Protein AF-A0A3M3ZFS6-F1 (afdb_monomer_lite)

Sequence (134 aa):
QLAAARGDNALAQQHLLRASKLQPTDEKIRNDLGVVYLNQLQLEQARFQFLTAMELKQSDSLAAMNLATLLIYQNKWTQAAELASRAGLTPEQITDARARAEQLRKNPATASPPASPVARLARQQNRPTPEVQP

pLDDT: mean 83.81, std 18.66, range [40.53, 98.56]

Organism: NCBI:txid251706

Structure (mmCIF, N/CA/C/O backbone):
data_AF-A0A3M3ZFS6-F1
#
_entry.id   AF-A0A3M3ZFS6-F1
#
loop_
_atom_site.group_PDB
_atom_site.id
_atom_site.type_symbol
_atom_site.label_atom_id
_atom_site.label_alt_id
_atom_site.label_comp_id
_atom_site.label_asym_id
_atom_site.label_entity_id
_atom_site.label_seq_id
_atom_site.pdbx_PDB_ins_code
_atom_site.Cartn_x
_atom_site.Cartn_y
_atom_site.Cartn_z
_atom_site.occupancy
_atom_site.B_iso_or_equiv
_atom_site.auth_seq_id
_atom_site.auth_comp_id
_atom_site.auth_asym_id
_atom_site.auth_atom_id
_atom_site.pdbx_PDB_model_num
ATOM 1 N N . GLN A 1 1 ? 17.918 15.748 -4.435 1.00 60.16 1 GLN A N 1
ATOM 2 C CA . GLN A 1 1 ? 17.498 14.391 -4.006 1.00 60.16 1 GLN A CA 1
ATOM 3 C C . GLN A 1 1 ? 16.145 13.950 -4.596 1.00 60.16 1 GLN A C 1
ATOM 5 O O . GLN A 1 1 ? 16.019 12.780 -4.920 1.00 60.16 1 GLN A O 1
ATOM 10 N N . LEU A 1 2 ? 15.172 14.846 -4.845 1.00 58.62 2 LEU A N 1
ATOM 11 C CA . LEU A 1 2 ? 13.862 14.493 -5.445 1.00 58.62 2 LEU A CA 1
ATOM 12 C C . LEU A 1 2 ? 13.945 13.865 -6.857 1.00 58.62 2 LEU A C 1
ATOM 14 O O . LEU A 1 2 ? 13.169 12.970 -7.178 1.00 58.62 2 LEU A O 1
ATOM 18 N N . ALA A 1 3 ? 14.879 14.320 -7.702 1.00 59.41 3 ALA A N 1
ATOM 19 C CA . ALA A 1 3 ? 15.059 13.785 -9.058 1.00 59.41 3 ALA A CA 1
ATOM 20 C C . ALA A 1 3 ? 15.555 12.328 -9.063 1.00 59.41 3 ALA A C 1
ATOM 22 O O . ALA A 1 3 ? 15.075 11.529 -9.862 1.00 59.41 3 ALA A O 1
ATOM 23 N N . ALA A 1 4 ? 16.447 11.972 -8.132 1.00 61.12 4 ALA A N 1
ATOM 24 C CA . ALA A 1 4 ? 16.943 10.605 -7.979 1.00 61.12 4 ALA A CA 1
ATOM 25 C C . ALA A 1 4 ? 15.803 9.649 -7.602 1.00 61.12 4 ALA A C 1
ATOM 27 O O . ALA A 1 4 ? 15.588 8.658 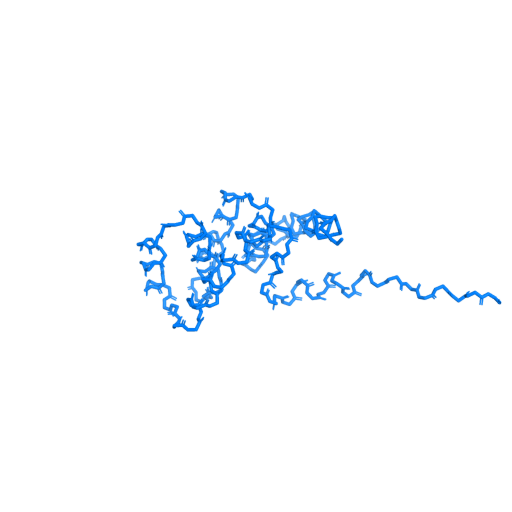-8.282 1.00 61.12 4 ALA A O 1
ATOM 28 N N . ALA A 1 5 ? 14.976 10.024 -6.621 1.00 64.31 5 ALA A N 1
ATOM 29 C CA . ALA A 1 5 ? 13.837 9.205 -6.211 1.00 64.31 5 ALA A CA 1
ATOM 30 C C . ALA A 1 5 ? 12.793 9.005 -7.331 1.00 64.31 5 ALA A C 1
ATOM 32 O O . ALA A 1 5 ? 12.196 7.935 -7.446 1.00 64.31 5 ALA A O 1
ATOM 33 N N . ARG A 1 6 ? 12.586 10.008 -8.198 1.00 68.31 6 ARG A N 1
ATOM 34 C CA . ARG A 1 6 ? 11.748 9.855 -9.403 1.00 68.31 6 ARG A CA 1
ATOM 35 C C . ARG A 1 6 ? 12.366 8.885 -10.415 1.00 68.31 6 ARG A C 1
ATOM 37 O O . ARG A 1 6 ? 11.641 8.055 -10.956 1.00 68.31 6 ARG A O 1
ATOM 44 N N . GLY A 1 7 ? 13.677 8.973 -10.646 1.00 71.56 7 GLY A N 1
ATOM 45 C CA . GLY A 1 7 ? 14.410 8.040 -11.508 1.00 71.56 7 GLY A CA 1
ATOM 46 C C . GLY A 1 7 ? 14.359 6.600 -10.989 1.00 71.56 7 GLY A C 1
ATOM 47 O O . GLY A 1 7 ? 14.078 5.679 -11.755 1.00 71.56 7 GLY A O 1
ATOM 48 N N . ASP A 1 8 ? 14.516 6.423 -9.677 1.00 81.44 8 ASP A N 1
ATOM 49 C CA . ASP A 1 8 ? 14.444 5.120 -9.013 1.00 81.44 8 ASP A CA 1
ATOM 50 C C . ASP A 1 8 ? 13.053 4.487 -9.159 1.00 81.44 8 ASP A C 1
ATOM 52 O O . ASP A 1 8 ? 12.939 3.296 -9.452 1.00 81.44 8 ASP A O 1
ATOM 56 N N . ASN A 1 9 ? 11.983 5.281 -9.025 1.00 81.44 9 ASN A N 1
ATOM 57 C CA . ASN A 1 9 ? 10.609 4.805 -9.209 1.00 81.44 9 ASN A CA 1
ATOM 58 C C . ASN A 1 9 ? 10.329 4.364 -10.657 1.00 81.44 9 ASN A C 1
ATOM 60 O O . ASN A 1 9 ? 9.666 3.346 -10.859 1.00 81.44 9 ASN A O 1
ATOM 64 N N . ALA A 1 10 ? 10.839 5.090 -11.657 1.00 85.06 10 ALA A N 1
ATOM 65 C CA . ALA A 1 10 ? 10.641 4.749 -13.067 1.00 85.06 10 ALA A CA 1
ATOM 66 C C . ALA A 1 10 ? 11.357 3.440 -13.449 1.00 85.06 10 ALA A C 1
ATOM 68 O O . ALA A 1 10 ? 10.759 2.561 -14.075 1.00 85.06 10 ALA A O 1
ATOM 69 N N . LEU A 1 11 ? 12.609 3.270 -13.011 1.00 88.62 11 LEU A N 1
ATOM 70 C CA . LEU A 1 11 ? 13.354 2.023 -13.207 1.00 88.62 11 LEU A CA 1
ATOM 71 C C . LEU A 1 11 ? 12.679 0.856 -12.478 1.00 88.62 11 LEU A C 1
ATOM 73 O O . LEU A 1 11 ? 12.457 -0.201 -13.073 1.00 88.62 11 LEU A O 1
ATOM 77 N N . ALA A 1 12 ? 12.281 1.053 -11.217 1.00 88.38 12 ALA A N 1
ATOM 78 C CA . ALA A 1 12 ? 11.562 0.038 -10.450 1.00 88.38 12 ALA A CA 1
ATOM 79 C C . ALA A 1 12 ? 10.268 -0.395 -11.153 1.00 88.38 12 ALA A C 1
ATOM 81 O O . ALA A 1 12 ? 10.002 -1.592 -11.268 1.00 88.38 12 ALA A O 1
ATOM 82 N N . GLN A 1 13 ? 9.496 0.557 -11.688 1.00 92.31 13 GLN A N 1
ATOM 83 C CA . GLN A 1 13 ? 8.290 0.260 -12.455 1.00 92.31 13 GLN A CA 1
ATOM 84 C C . GLN A 1 13 ? 8.600 -0.600 -13.682 1.00 92.31 13 GLN A C 1
ATOM 86 O O . GLN A 1 13 ? 7.909 -1.589 -13.916 1.00 92.31 13 GLN A O 1
ATOM 91 N N . GLN A 1 14 ? 9.634 -0.265 -14.459 1.00 93.44 14 GLN 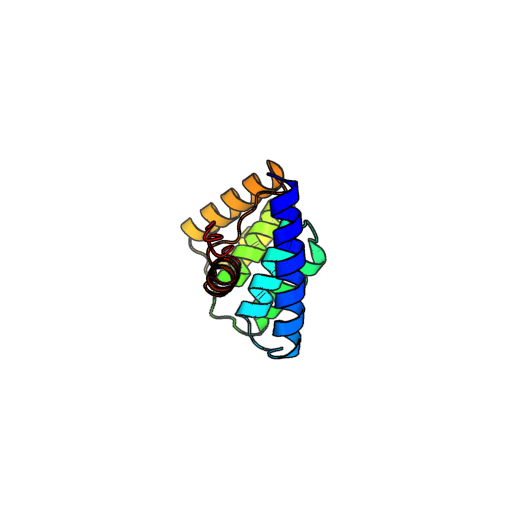A N 1
ATOM 92 C CA . GLN A 1 14 ? 10.010 -1.042 -15.641 1.00 93.44 14 GLN A CA 1
ATOM 93 C C . GLN A 1 14 ? 10.372 -2.491 -15.278 1.00 93.44 14 GLN A C 1
ATOM 95 O O . GLN A 1 14 ? 9.903 -3.429 -15.931 1.00 93.44 14 GLN A O 1
ATOM 100 N N . HIS A 1 15 ? 11.167 -2.685 -14.222 1.00 93.12 15 HIS A N 1
ATOM 101 C CA . HIS A 1 15 ? 11.536 -4.019 -13.746 1.00 93.12 15 HIS A CA 1
ATOM 102 C C . HIS A 1 15 ? 10.319 -4.813 -13.263 1.00 93.12 15 HIS A C 1
ATOM 104 O O . HIS A 1 15 ? 10.146 -5.967 -13.659 1.00 93.12 15 HIS A O 1
ATOM 110 N N . LEU A 1 16 ? 9.441 -4.192 -12.473 1.00 93.50 16 LEU A N 1
ATOM 111 C CA . LEU A 1 16 ? 8.234 -4.835 -11.951 1.00 93.50 16 LEU A CA 1
ATOM 112 C C . LEU A 1 16 ? 7.209 -5.143 -13.048 1.00 93.50 16 LEU A C 1
ATOM 114 O O . LEU A 1 16 ? 6.573 -6.189 -12.998 1.00 93.50 16 LEU A O 1
ATOM 118 N N . LEU A 1 17 ? 7.087 -4.303 -14.080 1.00 96.62 17 LEU A N 1
ATOM 119 C CA . LEU A 1 17 ? 6.250 -4.589 -15.250 1.00 96.62 17 LEU A CA 1
ATOM 120 C C . LEU A 1 17 ? 6.772 -5.775 -16.065 1.00 96.62 17 LEU A C 1
ATOM 122 O O . LEU A 1 17 ? 5.987 -6.525 -16.642 1.00 96.62 17 LEU A O 1
ATOM 126 N N . ARG A 1 18 ? 8.093 -5.965 -16.141 1.00 96.62 18 ARG A N 1
ATOM 127 C CA . ARG A 1 18 ? 8.661 -7.173 -16.755 1.00 96.62 18 ARG A CA 1
ATOM 128 C C . ARG A 1 18 ? 8.411 -8.394 -15.875 1.00 96.62 18 ARG A C 1
ATOM 130 O O . ARG A 1 18 ? 8.000 -9.429 -16.390 1.00 96.62 18 ARG A O 1
ATOM 137 N N . ALA A 1 19 ? 8.624 -8.266 -14.569 1.00 93.94 19 ALA A N 1
ATOM 138 C CA . ALA A 1 19 ? 8.395 -9.342 -13.614 1.00 93.94 19 ALA A CA 1
ATOM 139 C C . ALA A 1 19 ? 6.925 -9.791 -13.603 1.00 93.94 19 ALA A C 1
ATOM 141 O O . ALA A 1 19 ? 6.663 -10.988 -13.644 1.00 93.94 19 ALA A O 1
ATOM 142 N N . SER A 1 20 ? 5.969 -8.858 -13.663 1.00 94.12 20 SER A N 1
ATOM 143 C CA . SER A 1 20 ? 4.533 -9.167 -13.670 1.00 94.12 20 SER A CA 1
ATOM 144 C C . SER A 1 20 ? 4.070 -9.876 -14.943 1.00 94.12 20 SER A C 1
ATOM 146 O O . SER A 1 20 ? 3.095 -10.618 -14.906 1.00 94.12 20 SER A O 1
ATOM 148 N N . LYS A 1 21 ? 4.777 -9.702 -16.067 1.00 96.00 21 LYS A N 1
ATOM 149 C CA . LYS A 1 21 ? 4.545 -10.495 -17.286 1.00 96.00 21 LYS A CA 1
ATOM 150 C C . LYS A 1 21 ? 5.047 -11.931 -17.149 1.00 96.00 21 LYS A C 1
ATOM 152 O O . LYS A 1 21 ? 4.445 -12.832 -17.717 1.00 96.00 21 LYS A O 1
ATOM 157 N N . LEU A 1 22 ? 6.149 -12.135 -16.427 1.00 96.75 22 LEU A N 1
ATOM 158 C CA . LEU A 1 22 ? 6.735 -13.461 -16.203 1.00 96.75 22 LEU A CA 1
ATOM 159 C C . LEU A 1 22 ? 5.989 -14.242 -15.115 1.00 96.75 22 LEU A C 1
ATOM 161 O O . LEU A 1 22 ? 5.888 -15.460 -15.193 1.00 96.75 22 LEU A O 1
ATOM 165 N N . GLN A 1 23 ? 5.482 -13.538 -14.105 1.00 95.31 23 GLN A N 1
ATOM 166 C CA . GLN A 1 23 ? 4.827 -14.103 -12.927 1.00 95.31 23 GLN A CA 1
ATOM 167 C C . GLN A 1 23 ? 3.506 -13.355 -12.671 1.00 95.31 23 GLN A C 1
ATOM 169 O O . GLN A 1 23 ? 3.408 -12.540 -11.751 1.00 95.31 23 GLN A O 1
ATOM 174 N N . PRO A 1 24 ? 2.473 -13.579 -13.506 1.00 92.19 24 PRO A N 1
ATOM 175 C CA . PRO A 1 24 ? 1.234 -12.797 -13.467 1.00 92.19 24 PRO A CA 1
ATOM 176 C C . PRO A 1 24 ? 0.385 -13.026 -12.211 1.00 92.19 24 PRO A C 1
ATOM 178 O O . PRO A 1 24 ? -0.470 -12.192 -11.900 1.00 92.19 24 PRO A O 1
ATOM 181 N N . THR A 1 25 ? 0.611 -14.126 -11.496 1.00 94.81 25 THR A N 1
ATOM 182 C CA . THR A 1 25 ? -0.118 -14.515 -10.281 1.00 94.81 25 THR A CA 1
ATOM 183 C C . THR A 1 25 ? 0.703 -14.338 -9.004 1.00 94.81 25 THR A C 1
ATOM 185 O O . THR A 1 25 ? 0.249 -14.758 -7.946 1.00 94.81 25 THR A O 1
ATOM 188 N N . ASP A 1 26 ? 1.896 -13.739 -9.080 1.00 94.44 26 ASP A N 1
ATOM 189 C CA . ASP A 1 26 ? 2.689 -13.416 -7.891 1.00 94.44 26 ASP A CA 1
ATOM 190 C C . ASP A 1 26 ? 2.111 -12.165 -7.211 1.00 94.44 26 ASP A C 1
ATOM 192 O O . ASP A 1 26 ? 2.148 -11.051 -7.751 1.00 94.44 26 ASP A O 1
ATOM 196 N N . GLU A 1 27 ? 1.559 -12.348 -6.012 1.00 94.56 27 GLU A N 1
ATOM 197 C CA . GLU A 1 27 ? 0.918 -11.289 -5.240 1.00 94.56 27 GLU A CA 1
ATOM 198 C C . GLU A 1 27 ? 1.908 -10.205 -4.800 1.00 94.56 27 GLU A C 1
ATOM 200 O O . GLU A 1 27 ? 1.543 -9.033 -4.685 1.00 94.56 27 GLU A O 1
ATOM 205 N N . LYS A 1 28 ? 3.171 -10.575 -4.562 1.00 93.94 28 LYS A N 1
ATOM 206 C CA . LYS A 1 28 ? 4.210 -9.666 -4.073 1.00 93.94 28 LYS A CA 1
ATOM 207 C C . LYS A 1 28 ? 4.644 -8.729 -5.183 1.00 93.94 28 LYS A C 1
ATOM 209 O O . LYS A 1 28 ? 4.751 -7.529 -4.945 1.00 93.94 28 LYS A O 1
ATOM 214 N N . ILE A 1 29 ? 4.797 -9.243 -6.404 1.00 94.44 29 ILE A N 1
ATOM 215 C CA . ILE A 1 29 ? 5.084 -8.416 -7.582 1.00 94.44 29 ILE A CA 1
ATOM 216 C C . ILE A 1 29 ? 3.939 -7.429 -7.837 1.00 94.44 29 ILE A C 1
ATOM 218 O O . ILE A 1 29 ? 4.193 -6.249 -8.089 1.00 94.44 29 ILE A O 1
ATOM 222 N N . ARG A 1 30 ? 2.679 -7.878 -7.733 1.00 96.25 30 ARG A N 1
ATOM 223 C CA . ARG A 1 30 ? 1.500 -6.998 -7.833 1.00 96.25 30 ARG A CA 1
ATOM 224 C C . ARG A 1 30 ? 1.541 -5.913 -6.756 1.00 96.25 30 ARG A C 1
ATOM 226 O O . ARG A 1 30 ? 1.466 -4.730 -7.079 1.00 96.25 30 ARG A O 1
ATOM 233 N N . ASN A 1 31 ? 1.736 -6.289 -5.494 1.00 96.31 31 ASN A N 1
ATOM 234 C CA . ASN A 1 31 ? 1.817 -5.348 -4.380 1.00 96.31 31 ASN A CA 1
ATOM 235 C C . ASN A 1 31 ? 2.940 -4.312 -4.568 1.00 96.31 31 ASN A C 1
ATOM 237 O O . ASN A 1 31 ? 2.707 -3.113 -4.408 1.00 96.31 31 ASN A O 1
ATOM 241 N N . ASP A 1 32 ? 4.139 -4.749 -4.949 1.00 95.00 32 ASP A N 1
ATOM 242 C CA . ASP A 1 32 ? 5.287 -3.863 -5.143 1.00 95.00 32 ASP A CA 1
ATOM 243 C C . ASP A 1 32 ? 5.070 -2.908 -6.326 1.00 95.00 32 ASP A C 1
ATOM 245 O O . ASP A 1 32 ? 5.410 -1.725 -6.239 1.00 95.00 32 ASP A O 1
ATOM 249 N N . LEU A 1 33 ? 4.419 -3.370 -7.401 1.00 95.75 33 LEU A N 1
ATOM 250 C CA . LEU A 1 33 ? 4.015 -2.506 -8.511 1.00 95.75 33 LEU A CA 1
ATOM 251 C C . LEU A 1 33 ? 2.987 -1.457 -8.054 1.00 95.75 33 LEU A C 1
ATOM 253 O O . LEU A 1 33 ? 3.096 -0.287 -8.422 1.00 95.75 33 LEU A O 1
ATOM 257 N N . GLY A 1 34 ? 2.040 -1.840 -7.193 1.00 96.56 34 GLY A N 1
ATOM 258 C CA . GLY A 1 34 ? 1.101 -0.908 -6.567 1.00 96.56 34 GLY A CA 1
ATOM 259 C C . GLY A 1 34 ? 1.793 0.151 -5.705 1.00 96.56 34 GLY A C 1
ATOM 260 O O . GLY A 1 34 ? 1.452 1.332 -5.774 1.00 96.56 34 GLY A O 1
ATOM 261 N N . VAL A 1 35 ? 2.815 -0.240 -4.939 1.00 94.81 35 VAL A N 1
ATOM 262 C CA . VAL A 1 35 ? 3.629 0.689 -4.142 1.00 94.81 35 VAL A CA 1
ATOM 263 C C . VAL A 1 35 ? 4.353 1.695 -5.032 1.00 94.81 35 VAL A C 1
ATOM 265 O O . VAL A 1 35 ? 4.311 2.891 -4.741 1.00 94.81 35 VAL A O 1
ATOM 268 N N . VAL A 1 36 ? 4.979 1.239 -6.117 1.00 94.06 36 VAL A N 1
ATOM 269 C CA . VAL A 1 36 ? 5.664 2.130 -7.061 1.00 94.06 36 VAL A CA 1
ATOM 270 C C . VAL A 1 36 ? 4.681 3.112 -7.698 1.00 94.06 36 VAL A C 1
ATOM 272 O O . VAL A 1 36 ? 4.971 4.306 -7.741 1.00 94.06 36 VAL A O 1
ATOM 275 N N . TYR A 1 37 ? 3.494 2.655 -8.105 1.00 95.81 37 TYR A N 1
ATOM 276 C CA . TYR A 1 37 ? 2.446 3.543 -8.611 1.00 95.81 37 TYR A CA 1
ATOM 277 C C . TYR A 1 37 ? 1.985 4.572 -7.572 1.00 95.81 37 TYR A C 1
ATOM 279 O O . TYR A 1 37 ? 1.847 5.751 -7.896 1.00 95.81 37 TYR A O 1
ATOM 287 N N . LEU A 1 38 ? 1.806 4.167 -6.311 1.00 94.50 38 LEU A N 1
ATOM 288 C CA . LEU A 1 38 ? 1.403 5.078 -5.237 1.00 94.50 38 LEU A CA 1
ATOM 289 C C . LEU A 1 38 ? 2.462 6.158 -4.984 1.00 94.50 38 LEU A C 1
ATOM 291 O O . LEU A 1 38 ? 2.120 7.327 -4.829 1.00 94.50 38 LEU A O 1
ATOM 295 N N . ASN A 1 39 ? 3.744 5.787 -5.000 1.00 90.75 39 ASN A N 1
ATOM 296 C CA . ASN A 1 39 ? 4.857 6.724 -4.836 1.00 90.75 39 ASN A CA 1
ATOM 297 C C . ASN A 1 39 ? 4.970 7.719 -6.006 1.00 90.75 39 ASN A C 1
ATOM 299 O O . ASN A 1 39 ? 5.530 8.798 -5.850 1.00 90.75 39 ASN A O 1
ATOM 303 N N . GLN A 1 40 ? 4.432 7.369 -7.175 1.00 91.00 40 GLN A N 1
ATOM 304 C CA . GLN A 1 40 ? 4.313 8.260 -8.332 1.00 91.00 40 GLN A CA 1
ATOM 305 C C . GLN A 1 40 ? 2.977 9.024 -8.367 1.00 91.00 40 GLN A C 1
ATOM 307 O O . GLN A 1 40 ? 2.700 9.727 -9.335 1.00 91.00 40 GLN A O 1
ATOM 312 N N . LEU A 1 41 ? 2.140 8.884 -7.331 1.00 92.88 41 LEU A N 1
ATOM 313 C CA . LEU A 1 41 ? 0.772 9.411 -7.254 1.00 92.88 41 LEU A CA 1
ATOM 314 C C . LEU A 1 41 ? -0.162 8.922 -8.378 1.00 92.88 41 LEU A C 1
ATOM 316 O O . LEU A 1 41 ? -1.197 9.528 -8.650 1.00 92.88 41 LEU A O 1
ATOM 320 N N . GLN A 1 42 ? 0.154 7.786 -8.997 1.00 95.31 42 GLN A N 1
ATOM 321 C CA . GLN A 1 42 ? -0.696 7.101 -9.971 1.00 95.31 42 GLN A CA 1
ATOM 322 C C . GLN A 1 42 ? -1.737 6.251 -9.225 1.00 95.31 42 GLN A C 1
ATOM 324 O O . GLN A 1 42 ? -1.635 5.027 -9.131 1.00 95.31 42 GLN A O 1
ATOM 329 N N . LEU A 1 43 ? -2.704 6.934 -8.602 1.00 96.12 43 LEU A N 1
ATOM 330 C CA . LEU A 1 43 ? -3.571 6.353 -7.569 1.00 96.12 43 LEU A CA 1
ATOM 331 C C . LEU A 1 43 ? -4.453 5.207 -8.084 1.00 96.12 43 LEU A C 1
ATOM 333 O O . LEU A 1 43 ? -4.587 4.194 -7.404 1.00 96.12 43 LEU A O 1
ATOM 337 N N . GLU A 1 44 ? -5.032 5.325 -9.279 1.00 97.62 44 GLU A N 1
ATOM 338 C CA . GLU A 1 44 ? -5.908 4.273 -9.814 1.00 97.62 44 GLU A CA 1
ATOM 339 C C . GLU A 1 44 ? -5.122 3.007 -10.177 1.00 97.62 44 GLU A C 1
ATOM 341 O O . GLU A 1 44 ? -5.546 1.896 -9.857 1.00 97.62 44 GLU A O 1
ATOM 346 N N . GLN A 1 45 ? -3.928 3.161 -10.756 1.00 98.12 45 GLN A N 1
ATOM 347 C CA . GLN A 1 45 ? -3.034 2.040 -11.039 1.00 98.12 45 GLN A CA 1
ATOM 348 C C . GLN A 1 45 ? -2.584 1.363 -9.743 1.00 98.12 45 GLN A C 1
ATOM 350 O O . GLN A 1 45 ? -2.614 0.137 -9.651 1.00 98.12 45 GLN A O 1
ATOM 355 N N . ALA A 1 46 ? -2.222 2.146 -8.723 1.00 98.12 46 ALA A N 1
ATOM 356 C CA . ALA A 1 46 ? -1.861 1.618 -7.412 1.00 98.12 46 ALA A CA 1
ATOM 357 C C . ALA A 1 46 ? -3.003 0.797 -6.802 1.00 98.12 46 ALA A C 1
ATOM 359 O O . ALA A 1 46 ? -2.805 -0.351 -6.405 1.00 98.12 46 ALA A O 1
ATOM 360 N N . ARG A 1 47 ? -4.216 1.361 -6.801 1.00 98.31 47 ARG A N 1
ATOM 361 C CA . ARG A 1 47 ? -5.424 0.701 -6.302 1.00 98.31 47 ARG A CA 1
ATOM 362 C C . ARG A 1 47 ? -5.679 -0.625 -7.013 1.00 98.31 47 ARG A C 1
ATOM 364 O O . ARG A 1 47 ? -5.897 -1.626 -6.335 1.00 98.31 47 ARG A O 1
ATOM 371 N N . PHE A 1 48 ? -5.625 -0.644 -8.344 1.00 98.06 48 PHE A N 1
ATOM 372 C CA . PHE A 1 48 ? -5.824 -1.861 -9.133 1.00 98.06 48 PHE A CA 1
ATOM 373 C C . PHE A 1 48 ? -4.835 -2.966 -8.738 1.00 98.06 48 PHE A C 1
ATOM 375 O O . PHE A 1 48 ? -5.234 -4.109 -8.509 1.00 98.06 48 PHE A O 1
ATOM 382 N N . GLN A 1 49 ? -3.550 -2.625 -8.603 1.00 97.62 49 GLN A N 1
ATOM 383 C CA . GLN A 1 49 ? -2.530 -3.605 -8.235 1.00 97.62 49 GLN A CA 1
ATOM 384 C C . GLN A 1 49 ? -2.709 -4.137 -6.807 1.00 97.62 49 GLN A C 1
ATOM 386 O O . GLN A 1 49 ? -2.557 -5.338 -6.594 1.00 97.62 49 GLN A O 1
ATOM 391 N N . PHE A 1 50 ? -3.069 -3.285 -5.840 1.00 97.88 50 PHE A N 1
ATOM 392 C CA . PHE A 1 50 ? -3.333 -3.739 -4.471 1.00 97.88 50 PHE A CA 1
ATOM 393 C C . PHE A 1 50 ? -4.547 -4.664 -4.389 1.00 97.88 50 PHE A C 1
ATOM 395 O O . PHE A 1 50 ? -4.467 -5.697 -3.731 1.00 97.88 50 PHE A O 1
ATOM 402 N N . LEU A 1 51 ? -5.638 -4.337 -5.090 1.00 97.12 51 LEU A N 1
ATOM 403 C CA . LEU A 1 51 ? -6.816 -5.207 -5.156 1.00 97.12 51 LEU A CA 1
ATOM 404 C C . LEU A 1 51 ? -6.467 -6.563 -5.780 1.00 97.12 51 LEU A C 1
ATOM 406 O O . LEU A 1 51 ? -6.772 -7.595 -5.194 1.00 97.12 51 LEU A O 1
ATOM 410 N N . THR A 1 52 ? -5.725 -6.564 -6.890 1.00 96.56 52 THR A N 1
ATOM 411 C CA . THR A 1 52 ? -5.271 -7.809 -7.530 1.00 96.56 52 THR A CA 1
ATOM 412 C C . THR A 1 52 ? -4.389 -8.640 -6.588 1.00 96.56 52 THR A C 1
ATOM 414 O O . THR A 1 52 ? -4.531 -9.856 -6.514 1.00 96.56 52 THR A O 1
ATOM 417 N N . ALA A 1 53 ? -3.478 -8.007 -5.840 1.00 96.38 53 ALA A N 1
ATOM 418 C CA . ALA A 1 53 ? -2.640 -8.708 -4.867 1.00 96.38 53 ALA A CA 1
ATOM 419 C C . ALA A 1 53 ? -3.472 -9.351 -3.740 1.00 96.38 53 ALA A C 1
ATOM 421 O O . ALA A 1 53 ? -3.221 -10.497 -3.374 1.00 96.38 53 ALA A O 1
ATOM 422 N N . MET A 1 54 ? -4.491 -8.646 -3.232 1.00 95.25 54 MET A N 1
ATOM 423 C CA . MET A 1 54 ? -5.418 -9.178 -2.225 1.00 95.25 54 MET A CA 1
ATOM 424 C C . MET A 1 54 ? -6.286 -10.329 -2.754 1.00 95.25 54 MET A C 1
ATOM 426 O O . MET A 1 54 ? -6.618 -11.243 -1.999 1.00 95.25 54 MET A O 1
ATOM 430 N N . GLU A 1 55 ? -6.673 -10.288 -4.031 1.00 95.25 55 GLU A N 1
ATOM 431 C CA . GLU A 1 55 ? -7.421 -11.368 -4.687 1.00 95.25 55 GLU A CA 1
ATOM 432 C C . GLU A 1 55 ? -6.564 -12.625 -4.863 1.00 95.25 55 GLU A C 1
ATOM 434 O O . GLU A 1 55 ? -7.031 -13.729 -4.595 1.00 95.25 55 GLU A O 1
ATOM 439 N N . LEU A 1 56 ? -5.298 -12.463 -5.261 1.00 94.12 56 LEU A N 1
ATOM 440 C CA . LEU A 1 56 ? -4.362 -13.578 -5.434 1.00 94.12 56 LEU A CA 1
ATOM 441 C C . LEU A 1 56 ? -3.983 -14.238 -4.104 1.00 94.12 56 LEU A C 1
ATOM 443 O O . LEU A 1 56 ? -3.783 -15.452 -4.058 1.00 94.12 56 LEU A O 1
ATOM 447 N N . LYS A 1 57 ? -3.884 -13.458 -3.020 1.00 89.56 57 LYS A N 1
ATOM 448 C CA . LYS A 1 57 ? -3.562 -13.986 -1.693 1.00 89.56 57 LYS A CA 1
ATOM 449 C C . LYS A 1 57 ? -4.237 -13.211 -0.575 1.00 89.56 57 LYS A C 1
ATOM 451 O O . LYS A 1 57 ? -3.719 -12.235 -0.037 1.00 89.56 57 LYS A O 1
ATOM 456 N N . GLN A 1 58 ? -5.369 -13.747 -0.151 1.00 76.44 58 GLN A N 1
ATOM 457 C CA . GLN A 1 58 ? -6.222 -13.105 0.840 1.00 76.44 58 GLN A CA 1
ATOM 458 C C . GLN A 1 58 ? -5.656 -13.130 2.271 1.00 76.44 58 GLN A C 1
ATOM 460 O O . GLN A 1 58 ? -6.088 -12.347 3.109 1.00 76.44 58 GLN A O 1
ATOM 465 N N . SER A 1 59 ? -4.689 -14.008 2.561 1.00 76.06 59 SER A N 1
ATOM 466 C CA . SER A 1 59 ? -4.082 -14.151 3.893 1.00 76.06 59 SER A CA 1
ATOM 467 C C . SER A 1 59 ? -2.922 -13.189 4.175 1.00 76.06 59 SER A C 1
ATOM 469 O O . SER A 1 59 ? -2.463 -13.124 5.314 1.00 76.06 59 SER A O 1
ATOM 471 N N . ASP A 1 60 ? -2.430 -12.451 3.173 1.00 78.38 60 ASP A N 1
ATOM 472 C CA . ASP A 1 60 ? -1.346 -11.479 3.344 1.00 78.38 60 ASP A CA 1
ATOM 473 C C . ASP A 1 60 ? -1.923 -10.067 3.529 1.00 78.38 60 ASP A C 1
ATOM 475 O O . ASP A 1 60 ? -2.487 -9.466 2.611 1.00 78.38 60 ASP A O 1
ATOM 479 N N . SER A 1 61 ? -1.775 -9.517 4.735 1.00 89.38 61 SER A N 1
ATOM 480 C CA . SER A 1 61 ? -2.309 -8.199 5.090 1.00 89.38 61 SER A CA 1
ATOM 481 C C . SER A 1 61 ? -1.534 -7.033 4.465 1.00 89.38 61 SER A C 1
ATOM 483 O O . SER A 1 61 ? -2.003 -5.893 4.514 1.00 89.38 61 SER A O 1
ATOM 485 N N . LEU A 1 62 ? -0.381 -7.280 3.829 1.00 92.50 62 LEU A N 1
ATOM 486 C CA . LEU A 1 62 ? 0.472 -6.225 3.277 1.00 92.50 62 LEU A CA 1
ATOM 487 C C . LEU A 1 62 ? -0.233 -5.402 2.188 1.00 92.50 62 LEU A C 1
ATOM 489 O O . LEU A 1 62 ? -0.170 -4.169 2.201 1.00 92.50 62 LEU A O 1
ATOM 493 N N . ALA A 1 63 ? -0.937 -6.065 1.267 1.00 95.12 63 ALA A N 1
ATOM 494 C CA . ALA A 1 63 ? -1.666 -5.385 0.196 1.00 95.12 63 ALA A CA 1
ATOM 495 C C . ALA A 1 63 ? -2.856 -4.576 0.740 1.00 95.12 63 ALA A C 1
ATOM 497 O O . ALA A 1 63 ? -3.084 -3.443 0.308 1.00 95.12 63 ALA A O 1
ATOM 498 N N . ALA A 1 64 ? -3.550 -5.101 1.754 1.00 97.12 64 ALA A N 1
ATOM 499 C CA . ALA A 1 64 ? -4.625 -4.389 2.440 1.00 97.12 64 ALA A CA 1
ATOM 500 C C . ALA A 1 64 ? -4.111 -3.147 3.186 1.00 97.12 64 ALA A C 1
ATOM 502 O O . ALA A 1 64 ? -4.717 -2.081 3.092 1.00 97.12 64 ALA A O 1
ATOM 503 N N . MET A 1 65 ? -2.960 -3.233 3.859 1.00 97.75 65 MET A N 1
ATOM 504 C CA . MET A 1 65 ? -2.325 -2.089 4.524 1.00 97.75 65 MET A CA 1
ATOM 505 C C . MET A 1 65 ? -1.904 -0.997 3.522 1.00 97.75 65 MET A C 1
ATOM 507 O O . MET A 1 65 ? -2.091 0.201 3.766 1.00 97.75 65 MET A O 1
ATOM 511 N N . ASN A 1 66 ? -1.382 -1.387 2.356 1.00 97.94 66 ASN A N 1
ATOM 512 C CA . ASN A 1 66 ? -1.031 -0.446 1.291 1.00 97.94 66 ASN A CA 1
ATOM 513 C C . ASN A 1 66 ? -2.270 0.209 0.653 1.00 97.94 66 ASN A C 1
ATOM 515 O O . ASN A 1 66 ? -2.264 1.415 0.394 1.00 97.94 66 ASN A O 1
ATOM 519 N N . LEU A 1 67 ? -3.362 -0.537 0.469 1.00 98.25 67 LEU A N 1
ATOM 520 C CA . LEU A 1 67 ? -4.633 0.034 0.028 1.00 98.25 67 LEU A CA 1
ATOM 521 C C . LEU A 1 67 ? -5.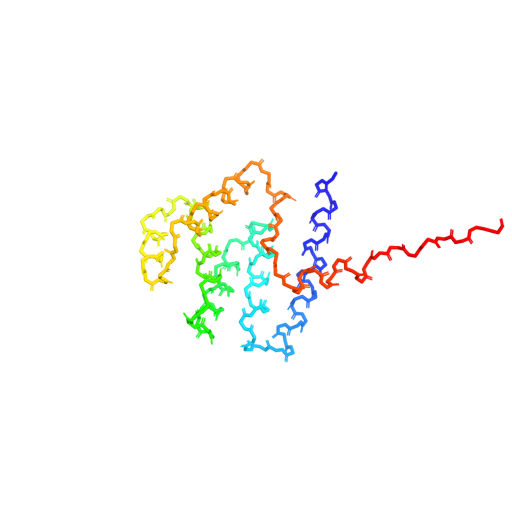243 0.958 1.097 1.00 98.25 67 LEU A C 1
ATOM 523 O O . LEU A 1 67 ? -5.745 2.027 0.755 1.00 98.25 67 LEU A O 1
ATOM 527 N N . ALA A 1 68 ? -5.131 0.622 2.386 1.00 98.38 68 ALA A N 1
ATOM 528 C CA . ALA A 1 68 ? -5.537 1.502 3.481 1.00 98.38 68 ALA A CA 1
ATOM 529 C C . ALA A 1 68 ? -4.740 2.817 3.472 1.00 98.38 68 ALA A C 1
ATOM 531 O O . ALA A 1 68 ? -5.330 3.886 3.609 1.00 98.38 68 ALA A O 1
ATOM 532 N N . THR A 1 69 ? -3.427 2.760 3.213 1.00 98.31 69 THR A N 1
ATOM 533 C CA . THR A 1 69 ? -2.584 3.956 3.018 1.00 98.31 69 THR A CA 1
ATOM 534 C C . THR A 1 69 ? -3.145 4.849 1.909 1.00 98.31 69 THR A C 1
ATOM 536 O O . THR A 1 69 ? -3.307 6.054 2.098 1.00 98.31 69 THR A O 1
ATOM 539 N N . LEU A 1 70 ? -3.475 4.263 0.753 1.00 98.25 70 LEU A N 1
ATOM 540 C CA . LEU A 1 70 ? -4.041 4.983 -0.389 1.00 98.25 70 LEU A CA 1
ATOM 541 C C . LEU A 1 70 ? -5.399 5.613 -0.050 1.00 98.25 70 LEU A C 1
ATOM 543 O O . LEU A 1 70 ? -5.629 6.782 -0.361 1.00 98.25 70 LEU A O 1
ATOM 547 N N . LEU A 1 71 ? -6.289 4.871 0.612 1.00 98.56 71 LEU A N 1
ATOM 548 C CA . LEU A 1 71 ? -7.604 5.370 1.026 1.00 98.56 71 LEU A CA 1
ATOM 549 C C . LEU A 1 71 ? -7.474 6.525 2.025 1.00 98.56 71 LEU A C 1
ATOM 551 O O . LEU A 1 71 ? -8.141 7.548 1.866 1.00 98.56 71 LEU A O 1
ATOM 555 N N . ILE A 1 72 ? -6.571 6.408 3.001 1.00 98.44 72 ILE A N 1
ATOM 556 C CA . ILE A 1 72 ? -6.266 7.477 3.958 1.00 98.44 72 ILE A CA 1
ATOM 557 C C . ILE A 1 72 ? -5.723 8.709 3.232 1.00 98.44 72 ILE A C 1
ATOM 559 O O . ILE A 1 72 ? -6.187 9.819 3.497 1.00 98.44 72 ILE A O 1
ATOM 563 N N . TYR A 1 73 ? -4.795 8.530 2.286 1.00 97.31 73 TYR A N 1
ATOM 564 C CA . TYR A 1 73 ? -4.259 9.614 1.457 1.00 97.31 73 TYR A CA 1
ATOM 565 C C . TYR A 1 73 ? -5.370 10.350 0.685 1.00 97.31 7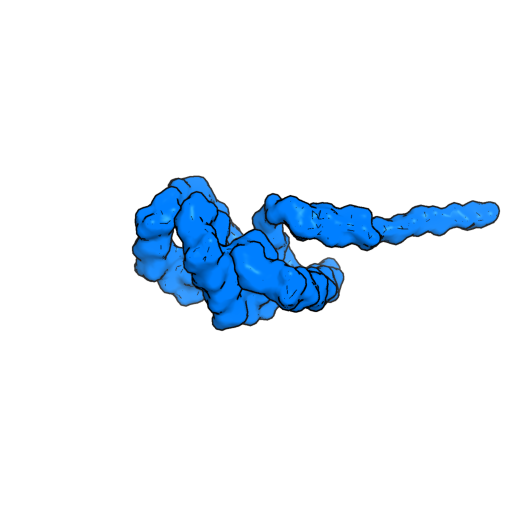3 TYR A C 1
ATOM 567 O O . TYR A 1 73 ? -5.370 11.580 0.622 1.00 97.31 73 TYR A O 1
ATOM 575 N N . GLN A 1 74 ? -6.376 9.618 0.198 1.00 97.56 74 GLN A N 1
ATOM 576 C CA . GLN A 1 74 ? -7.571 10.157 -0.462 1.00 97.56 74 GLN A CA 1
ATOM 577 C C . GLN A 1 74 ? -8.641 10.708 0.506 1.00 97.56 74 GLN A C 1
ATOM 579 O O . GLN A 1 74 ? -9.721 11.081 0.054 1.00 97.56 74 GLN A O 1
ATOM 584 N N . ASN A 1 75 ? -8.381 10.753 1.819 1.00 98.00 75 ASN A N 1
ATOM 585 C CA . ASN A 1 75 ? -9.349 11.121 2.865 1.00 98.00 75 ASN A CA 1
ATOM 586 C C . ASN A 1 75 ? -10.594 10.210 2.932 1.00 98.00 75 ASN A C 1
ATOM 588 O O . ASN A 1 75 ? -11.621 10.585 3.496 1.00 98.00 75 ASN A O 1
ATOM 592 N N . LYS A 1 76 ? -10.517 8.986 2.397 1.00 98.25 76 LYS A N 1
ATOM 593 C C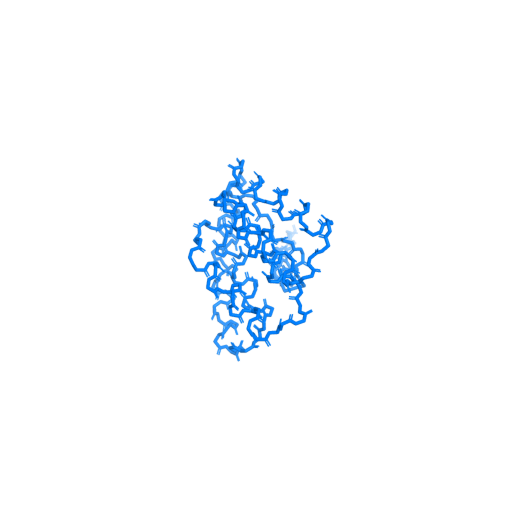A . LYS A 1 76 ? -11.593 7.982 2.426 1.00 98.25 76 LYS A CA 1
ATOM 594 C C . LYS A 1 76 ? -11.538 7.162 3.717 1.00 98.25 76 LYS A C 1
ATOM 596 O O . LYS A 1 76 ? -11.355 5.946 3.694 1.00 98.25 76 LYS A O 1
ATOM 601 N N . TRP A 1 77 ? -11.687 7.841 4.853 1.00 97.12 77 TRP A N 1
ATOM 602 C CA . TRP A 1 77 ? -11.504 7.262 6.189 1.00 97.12 77 TRP A CA 1
ATOM 603 C C . TRP A 1 77 ? -12.444 6.089 6.485 1.00 97.12 77 TRP A C 1
ATOM 605 O O . TRP A 1 77 ? -11.990 5.067 6.991 1.00 97.12 77 TRP A O 1
ATOM 615 N N . THR A 1 78 ? -13.721 6.193 6.105 1.00 97.94 78 THR A N 1
ATOM 616 C CA . THR A 1 78 ? -14.708 5.117 6.298 1.00 97.94 78 THR A CA 1
ATOM 617 C C . THR A 1 78 ? -14.315 3.847 5.543 1.00 97.94 78 THR A C 1
ATOM 619 O O . THR A 1 78 ? -14.265 2.773 6.130 1.00 97.94 78 THR A O 1
ATOM 622 N N . GLN A 1 79 ? -13.928 3.974 4.270 1.00 98.06 79 GLN A N 1
ATOM 623 C CA . GLN A 1 79 ? -13.493 2.830 3.458 1.00 98.06 79 GLN A CA 1
ATOM 624 C C . GLN A 1 79 ? -12.196 2.213 3.995 1.00 98.06 79 GLN A C 1
ATOM 626 O O . GLN A 1 79 ? -12.044 0.995 3.978 1.00 98.06 79 GLN A O 1
ATOM 631 N N . ALA A 1 80 ? -11.264 3.036 4.491 1.00 98.06 80 ALA A N 1
ATOM 632 C CA . ALA A 1 80 ? -10.038 2.543 5.113 1.00 98.06 80 ALA A CA 1
ATOM 633 C C . ALA A 1 80 ? -10.334 1.734 6.387 1.00 98.06 80 ALA A C 1
ATOM 635 O O . ALA A 1 80 ? -9.726 0.686 6.590 1.00 98.06 80 ALA A O 1
ATOM 636 N N . ALA A 1 81 ? -11.282 2.186 7.216 1.00 96.75 81 ALA A N 1
ATOM 637 C CA . ALA A 1 81 ? -11.696 1.481 8.428 1.00 96.75 81 ALA A CA 1
ATOM 638 C C . ALA A 1 81 ? -12.429 0.164 8.119 1.00 96.75 81 ALA A C 1
ATOM 640 O O . ALA A 1 81 ? -12.137 -0.863 8.731 1.00 96.75 81 ALA A O 1
ATOM 641 N N . GLU A 1 82 ? -13.333 0.163 7.136 1.00 97.81 82 GLU A N 1
ATOM 642 C CA . GLU A 1 82 ? -14.004 -1.058 6.675 1.00 97.81 82 GLU A CA 1
ATOM 643 C C . GLU A 1 82 ? -13.005 -2.082 6.132 1.00 97.81 82 GLU A C 1
ATOM 645 O O . GLU A 1 82 ? -13.061 -3.259 6.489 1.00 97.81 82 GLU A O 1
ATOM 650 N N . LEU A 1 83 ? -12.062 -1.633 5.299 1.00 97.00 83 LEU A N 1
ATOM 651 C CA . LEU A 1 83 ? -10.990 -2.476 4.781 1.00 97.00 83 LEU A CA 1
ATOM 652 C C . LEU A 1 83 ? -10.132 -3.044 5.914 1.00 97.00 83 LEU A C 1
ATOM 654 O O . LEU A 1 83 ? -9.870 -4.242 5.928 1.00 97.00 83 LEU A O 1
ATOM 658 N N . ALA A 1 84 ? -9.723 -2.199 6.863 1.00 96.06 84 ALA A N 1
ATOM 659 C CA . ALA A 1 84 ? -8.920 -2.598 8.012 1.00 96.06 84 ALA A CA 1
ATOM 660 C C . ALA A 1 84 ? -9.590 -3.707 8.826 1.00 96.06 84 ALA A C 1
ATOM 662 O O . ALA A 1 84 ? -8.955 -4.711 9.136 1.00 96.06 84 ALA A O 1
ATOM 663 N N . SER A 1 85 ? -10.882 -3.543 9.116 1.00 96.19 85 SER A N 1
ATOM 664 C CA . SER A 1 85 ? -11.668 -4.535 9.844 1.00 96.19 85 SER A CA 1
ATOM 665 C C . SER A 1 85 ? -11.775 -5.851 9.071 1.00 96.19 85 SER A C 1
ATOM 667 O O . SER A 1 85 ? -11.500 -6.909 9.632 1.00 96.19 85 SER A O 1
ATOM 669 N N . ARG A 1 86 ? -12.104 -5.799 7.773 1.00 94.62 86 ARG A N 1
ATOM 670 C CA . ARG A 1 86 ? -12.257 -7.000 6.931 1.00 94.62 86 ARG A CA 1
ATOM 671 C C . ARG A 1 86 ? -10.948 -7.757 6.726 1.00 94.62 86 ARG A C 1
ATOM 673 O O . ARG A 1 86 ? -10.962 -8.979 6.659 1.00 94.62 86 ARG A O 1
ATOM 680 N N . ALA A 1 87 ? -9.838 -7.035 6.605 1.00 94.44 87 ALA A N 1
ATOM 681 C CA . ALA A 1 87 ? -8.516 -7.607 6.377 1.00 94.44 87 ALA A CA 1
ATOM 682 C C . ALA A 1 87 ? -7.765 -7.951 7.676 1.00 94.44 87 ALA A C 1
ATOM 684 O O . ALA A 1 87 ? -6.620 -8.392 7.607 1.00 94.44 87 ALA A O 1
ATOM 685 N N . GLY A 1 88 ? -8.376 -7.731 8.847 1.00 95.19 88 GLY A N 1
ATOM 686 C CA . GLY A 1 88 ? -7.756 -8.019 10.141 1.00 95.19 88 GLY A CA 1
ATOM 687 C C . GLY A 1 88 ? -6.488 -7.204 10.409 1.00 95.19 88 GLY A C 1
ATOM 688 O O . GLY A 1 88 ? -5.547 -7.728 11.001 1.00 95.19 88 GLY A O 1
ATOM 689 N N . LEU A 1 89 ? -6.435 -5.948 9.949 1.00 95.62 89 LEU A N 1
ATOM 690 C CA . LEU A 1 89 ? -5.272 -5.087 10.167 1.00 95.62 89 LEU A CA 1
ATOM 691 C C . LEU A 1 89 ? -5.127 -4.726 11.647 1.00 95.62 89 LEU A C 1
ATOM 693 O O . LEU A 1 89 ? -6.096 -4.324 12.296 1.00 95.62 89 LEU A O 1
ATOM 697 N N . THR A 1 90 ? -3.904 -4.817 12.164 1.00 96.25 90 THR A N 1
ATOM 698 C CA . THR A 1 90 ? -3.615 -4.441 13.553 1.00 96.25 90 THR A CA 1
ATOM 699 C C . THR A 1 90 ? -3.574 -2.916 13.724 1.00 96.25 90 THR A C 1
ATOM 701 O O . THR A 1 90 ? -3.343 -2.183 12.754 1.00 96.25 90 THR A O 1
ATOM 704 N N . PRO A 1 91 ? -3.756 -2.394 14.952 1.00 95.56 91 PRO A N 1
ATOM 705 C CA . PRO A 1 91 ? -3.609 -0.964 15.228 1.00 95.56 91 PRO A CA 1
ATOM 706 C C . PRO A 1 91 ? -2.259 -0.384 14.777 1.00 95.56 91 PRO A C 1
ATOM 708 O O . PRO A 1 91 ? -2.204 0.748 14.287 1.00 95.56 91 PRO A O 1
ATOM 711 N N . GLU A 1 92 ? -1.180 -1.161 14.886 1.00 95.81 92 GLU A N 1
ATOM 712 C CA . GLU A 1 92 ? 0.157 -0.786 14.417 1.00 95.81 92 GLU A CA 1
ATOM 713 C C . GLU A 1 92 ? 0.168 -0.612 12.894 1.00 95.81 92 GLU A C 1
ATOM 715 O O . GLU A 1 92 ? 0.594 0.429 12.399 1.00 95.81 92 GLU A O 1
ATOM 720 N N . GLN A 1 93 ? -0.407 -1.558 12.143 1.00 95.69 93 GLN A N 1
ATOM 721 C CA . GLN A 1 93 ? -0.491 -1.470 10.679 1.00 95.69 93 GLN A CA 1
ATOM 722 C C . GLN A 1 93 ? -1.312 -0.260 10.206 1.00 95.69 93 GLN A C 1
ATOM 724 O O . GLN A 1 93 ? -0.981 0.374 9.202 1.00 95.69 93 GLN A O 1
ATOM 729 N N . ILE A 1 94 ? -2.374 0.105 10.929 1.00 96.31 94 ILE A N 1
ATOM 730 C CA . ILE A 1 94 ? -3.160 1.318 10.642 1.00 96.31 94 ILE A CA 1
ATOM 731 C C . ILE A 1 94 ? -2.366 2.585 10.957 1.00 96.31 94 ILE A C 1
ATOM 733 O O . ILE A 1 94 ? -2.436 3.565 10.207 1.00 96.31 94 ILE A O 1
ATOM 737 N N . THR A 1 95 ? -1.583 2.566 12.033 1.00 96.31 95 THR A N 1
ATOM 738 C CA . THR A 1 95 ? -0.685 3.668 12.386 1.00 96.31 95 THR A CA 1
ATOM 739 C C . THR A 1 95 ? 0.365 3.879 11.295 1.00 96.31 95 THR A C 1
ATOM 741 O O . THR A 1 95 ? 0.529 5.008 10.826 1.00 96.31 95 THR A O 1
ATOM 744 N N . ASP A 1 96 ? 0.979 2.802 10.805 1.00 94.94 96 ASP A N 1
ATOM 745 C CA . ASP A 1 96 ? 1.944 2.832 9.704 1.00 94.94 96 ASP A CA 1
ATOM 746 C C . ASP A 1 96 ? 1.313 3.336 8.400 1.00 94.94 96 ASP A C 1
ATOM 748 O O . ASP A 1 96 ? 1.869 4.208 7.724 1.00 94.94 96 ASP A O 1
ATOM 752 N N . ALA A 1 97 ? 0.113 2.851 8.065 1.00 96.25 97 ALA A N 1
ATOM 753 C CA . ALA A 1 97 ? -0.617 3.296 6.882 1.00 96.25 97 ALA A CA 1
ATOM 754 C C . ALA A 1 97 ? -0.928 4.802 6.931 1.00 96.25 97 ALA A C 1
ATOM 756 O O . ALA A 1 97 ? -0.758 5.517 5.937 1.00 96.25 97 ALA A O 1
ATOM 757 N N . ARG A 1 98 ? -1.334 5.318 8.099 1.00 97.00 98 ARG A N 1
ATOM 758 C CA . ARG A 1 98 ? -1.567 6.753 8.306 1.00 97.00 98 ARG A CA 1
ATOM 759 C C . ARG A 1 98 ? -0.271 7.552 8.199 1.00 97.00 98 ARG A C 1
ATOM 761 O O . ARG A 1 98 ? -0.247 8.563 7.500 1.00 97.00 98 ARG A O 1
ATOM 768 N N . ALA A 1 99 ? 0.801 7.100 8.847 1.00 96.06 99 ALA A N 1
ATOM 769 C CA . ALA A 1 99 ? 2.099 7.765 8.796 1.00 96.06 99 ALA A CA 1
ATOM 770 C C . ALA A 1 99 ? 2.616 7.873 7.355 1.00 96.06 99 ALA A C 1
ATOM 772 O O . ALA A 1 99 ? 3.061 8.940 6.927 1.00 96.06 99 ALA A O 1
ATOM 773 N N . ARG A 1 100 ? 2.484 6.800 6.569 1.00 94.50 100 ARG A N 1
ATOM 774 C CA . ARG A 1 100 ? 2.870 6.802 5.157 1.00 94.50 100 ARG A CA 1
ATOM 775 C C . ARG A 1 100 ? 1.998 7.730 4.309 1.00 94.50 100 ARG A C 1
ATOM 777 O O . ARG A 1 100 ? 2.529 8.439 3.455 1.00 94.50 100 ARG A O 1
ATOM 784 N N . ALA A 1 101 ? 0.687 7.769 4.540 1.00 96.06 101 ALA A N 1
ATOM 785 C CA . ALA A 1 101 ? -0.201 8.698 3.841 1.00 96.06 101 ALA A CA 1
ATOM 786 C C . ALA A 1 101 ? 0.168 10.167 4.117 1.00 96.06 101 ALA A C 1
ATOM 788 O O . ALA A 1 101 ? 0.203 10.980 3.194 1.00 96.06 101 ALA A O 1
ATOM 789 N N . GLU A 1 102 ? 0.524 10.501 5.359 1.00 94.81 102 GLU A N 1
ATOM 790 C CA . GLU A 1 102 ? 1.028 11.833 5.713 1.00 94.81 102 GLU A CA 1
ATOM 791 C C . GLU A 1 102 ? 2.370 12.150 5.043 1.00 94.81 102 GLU A C 1
ATOM 793 O O . GLU A 1 102 ? 2.584 13.265 4.563 1.00 94.81 102 GLU A O 1
ATOM 798 N N . GLN A 1 103 ? 3.275 11.174 4.949 1.00 91.12 103 GLN A N 1
ATOM 799 C CA . GLN A 1 103 ? 4.533 11.349 4.219 1.00 91.12 103 GLN A CA 1
ATOM 800 C C . GLN A 1 103 ? 4.304 11.616 2.728 1.00 91.12 103 GLN A C 1
ATOM 802 O O . GLN A 1 103 ? 4.942 12.512 2.179 1.00 91.12 103 GLN A O 1
ATOM 807 N N . LEU A 1 104 ? 3.372 10.900 2.089 1.00 90.44 104 LEU A N 1
ATOM 808 C CA . LEU A 1 104 ? 2.993 11.126 0.689 1.00 90.44 104 LEU A CA 1
ATOM 809 C C . LEU A 1 104 ? 2.460 12.549 0.460 1.00 90.44 104 LEU A C 1
ATOM 811 O O . LEU A 1 104 ? 2.769 13.152 -0.565 1.00 90.44 104 LEU A O 1
ATOM 815 N N . ARG A 1 105 ? 1.709 13.109 1.422 1.00 89.56 105 ARG A N 1
ATOM 816 C CA . ARG A 1 105 ? 1.217 14.499 1.369 1.00 89.56 105 ARG A CA 1
ATOM 817 C C . ARG A 1 105 ? 2.341 15.520 1.489 1.00 89.56 105 ARG A C 1
ATOM 819 O O . ARG A 1 105 ? 2.358 16.500 0.753 1.00 89.56 105 ARG A O 1
ATOM 826 N N . LYS A 1 106 ? 3.261 15.300 2.432 1.00 84.19 106 LYS A N 1
ATOM 827 C CA . LYS A 1 106 ? 4.354 16.238 2.725 1.00 84.19 106 LYS A CA 1
ATOM 828 C C . LYS A 1 106 ? 5.421 16.227 1.637 1.00 84.19 106 LYS A C 1
ATOM 830 O O . LYS A 1 106 ? 5.874 17.288 1.231 1.00 84.19 106 LYS A O 1
ATOM 835 N N . ASN A 1 107 ? 5.807 15.041 1.169 1.00 74.12 107 ASN A N 1
ATOM 836 C CA . ASN A 1 107 ? 6.878 14.843 0.200 1.00 74.12 107 ASN A CA 1
ATOM 837 C C . ASN A 1 107 ? 6.515 13.724 -0.790 1.00 74.12 107 ASN A C 1
ATOM 839 O O . ASN A 1 107 ? 6.961 12.581 -0.631 1.00 74.12 107 ASN A O 1
ATOM 843 N N . PRO A 1 108 ? 5.790 14.039 -1.876 1.00 64.12 108 PRO A N 1
ATOM 844 C CA . PRO A 1 108 ? 5.375 13.037 -2.855 1.00 64.12 108 PRO A CA 1
ATOM 845 C C . PRO A 1 108 ? 6.546 12.321 -3.548 1.00 64.12 108 PRO A C 1
ATOM 847 O O . PRO A 1 108 ? 6.352 11.254 -4.110 1.00 64.12 108 PRO A O 1
ATOM 850 N N . ALA A 1 109 ? 7.775 12.850 -3.482 1.00 58.31 109 ALA A N 1
ATOM 851 C CA . ALA A 1 109 ? 8.950 12.193 -4.057 1.00 58.31 109 ALA A CA 1
ATOM 852 C C . ALA A 1 109 ? 9.776 11.343 -3.068 1.00 58.31 109 ALA A C 1
ATOM 854 O O . ALA A 1 109 ? 10.758 10.756 -3.503 1.00 58.31 109 ALA A O 1
ATOM 855 N N . THR A 1 110 ? 9.456 11.277 -1.766 1.00 55.38 110 THR A N 1
ATOM 856 C CA . THR A 1 110 ? 10.273 10.527 -0.776 1.00 55.38 110 THR A CA 1
ATOM 857 C C . THR A 1 110 ? 9.538 9.378 -0.096 1.00 55.38 110 THR A C 1
ATOM 859 O O . THR A 1 110 ? 10.070 8.807 0.857 1.00 55.38 110 THR A O 1
ATOM 862 N N . ALA A 1 111 ? 8.330 9.029 -0.546 1.00 53.97 111 ALA A N 1
ATOM 863 C CA . ALA A 1 111 ? 7.615 7.870 -0.029 1.00 53.97 111 ALA A CA 1
ATOM 864 C C . ALA A 1 111 ? 8.406 6.600 -0.367 1.00 53.97 111 ALA A C 1
ATOM 866 O O . ALA A 1 111 ? 8.343 6.066 -1.470 1.00 53.97 111 ALA A O 1
ATOM 867 N N . SER A 1 112 ? 9.231 6.154 0.575 1.00 50.56 112 SER A N 1
ATOM 868 C CA . SER A 1 112 ? 9.979 4.913 0.434 1.00 50.56 112 SER A CA 1
ATOM 869 C C . SER A 1 112 ? 9.010 3.737 0.564 1.00 50.56 112 SER A C 1
ATOM 871 O O . SER A 1 112 ? 8.082 3.804 1.374 1.00 50.56 112 SER A O 1
ATOM 873 N N . PRO A 1 113 ? 9.196 2.654 -0.210 1.00 45.88 113 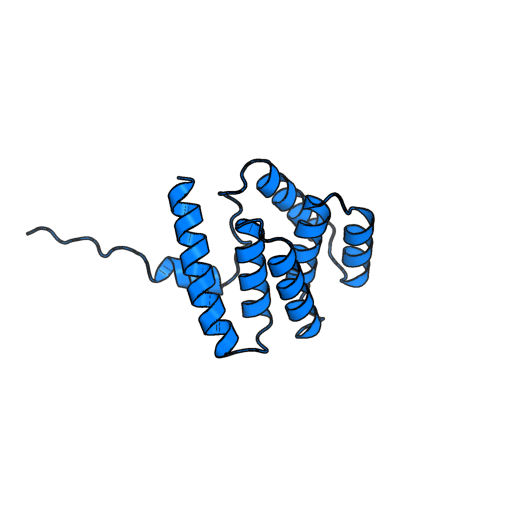PRO A N 1
ATOM 874 C CA . PRO A 1 113 ? 8.427 1.440 0.008 1.00 45.88 113 PRO A CA 1
ATOM 875 C C . PRO A 1 113 ? 8.622 0.964 1.458 1.00 45.88 113 PRO A C 1
ATOM 877 O O . PRO A 1 113 ? 9.762 1.011 1.942 1.00 45.88 113 PRO A O 1
ATOM 880 N N . PRO A 1 114 ? 7.578 0.453 2.146 1.00 40.53 114 PRO A N 1
ATOM 881 C CA . PRO A 1 114 ? 7.815 -0.458 3.257 1.00 40.53 114 PRO A CA 1
ATOM 882 C C . PRO A 1 114 ? 8.695 -1.592 2.724 1.00 40.53 114 PRO A C 1
ATOM 884 O O . PRO A 1 114 ? 8.564 -1.987 1.566 1.00 40.53 114 PRO A O 1
ATOM 887 N N . ALA A 1 115 ? 9.664 -2.029 3.521 1.00 44.41 115 ALA A N 1
ATOM 888 C CA . ALA A 1 115 ? 10.773 -2.857 3.070 1.00 44.41 115 ALA A CA 1
ATOM 889 C C . ALA A 1 115 ? 10.328 -4.248 2.561 1.00 44.41 115 ALA A C 1
ATOM 891 O O . ALA A 1 115 ? 10.480 -5.241 3.266 1.00 44.41 115 ALA A O 1
ATOM 892 N N . SER A 1 116 ? 9.842 -4.343 1.318 1.00 49.38 116 SER A N 1
ATOM 893 C CA . SER A 1 116 ? 9.690 -5.612 0.605 1.00 49.38 116 SER A CA 1
ATOM 894 C C . SER A 1 116 ? 11.078 -6.165 0.239 1.00 49.38 116 SER A C 1
ATOM 896 O O . SER A 1 116 ? 11.952 -5.401 -0.197 1.00 49.38 116 SER A O 1
ATOM 898 N N . PRO A 1 117 ? 11.310 -7.486 0.348 1.00 50.12 117 PRO A N 1
ATOM 899 C CA . PRO A 1 117 ? 12.578 -8.117 -0.029 1.00 50.12 117 PRO A CA 1
ATOM 900 C C . PRO A 1 117 ? 13.012 -7.831 -1.477 1.00 50.12 117 PRO A C 1
ATOM 902 O O . PRO A 1 117 ? 14.203 -7.671 -1.746 1.00 50.12 117 PRO A O 1
ATOM 905 N N . VAL A 1 118 ? 12.054 -7.687 -2.400 1.00 53.38 118 VAL A N 1
ATOM 906 C CA . VAL A 1 118 ? 12.305 -7.461 -3.835 1.00 53.38 118 VAL A CA 1
ATOM 907 C C . VAL A 1 118 ? 12.924 -6.080 -4.090 1.00 53.38 118 VAL A C 1
ATOM 909 O O . VAL A 1 118 ? 13.883 -5.954 -4.852 1.00 53.38 118 VAL A O 1
ATOM 912 N N . ALA A 1 119 ? 12.478 -5.047 -3.369 1.00 47.50 119 ALA A N 1
ATOM 913 C CA . ALA A 1 119 ? 13.066 -3.708 -3.450 1.00 47.50 119 ALA A CA 1
ATOM 914 C C . ALA A 1 119 ? 14.506 -3.666 -2.896 1.00 47.50 119 ALA A C 1
ATOM 916 O O . ALA A 1 119 ? 15.334 -2.872 -3.349 1.00 47.50 119 ALA A O 1
ATOM 917 N N . ARG A 1 120 ? 14.834 -4.541 -1.933 1.00 50.75 120 ARG A N 1
ATOM 918 C CA . ARG A 1 120 ? 16.186 -4.662 -1.364 1.00 50.75 120 ARG A CA 1
ATOM 919 C C . ARG A 1 120 ? 17.166 -5.326 -2.338 1.00 50.75 120 ARG A C 1
ATOM 921 O O . ARG A 1 120 ? 18.351 -4.998 -2.308 1.00 50.75 120 ARG A O 1
ATOM 928 N N . LEU A 1 121 ? 16.685 -6.216 -3.208 1.00 47.44 121 LEU A N 1
ATOM 929 C CA . LEU A 1 121 ? 17.481 -6.829 -4.277 1.00 47.44 121 LEU A CA 1
ATOM 930 C C . LEU A 1 121 ? 17.803 -5.820 -5.391 1.00 47.44 121 LEU A C 1
ATOM 932 O O . LEU A 1 121 ? 18.954 -5.736 -5.810 1.00 47.44 121 LEU A O 1
ATOM 936 N N . ALA A 1 122 ? 16.843 -4.975 -5.782 1.00 47.75 122 ALA A N 1
ATOM 937 C CA . ALA A 1 122 ? 17.070 -3.931 -6.788 1.00 47.75 122 ALA A CA 1
ATOM 938 C C . ALA A 1 122 ? 18.126 -2.889 -6.353 1.00 47.75 122 ALA A C 1
ATOM 940 O O . ALA A 1 122 ? 18.950 -2.467 -7.159 1.00 47.75 122 ALA A O 1
ATOM 941 N N . ARG A 1 123 ? 18.172 -2.517 -5.062 1.00 48.94 123 ARG A N 1
ATOM 942 C CA . ARG A 1 123 ? 19.207 -1.598 -4.537 1.00 48.94 123 ARG A CA 1
ATOM 943 C C . ARG A 1 123 ? 20.608 -2.210 -4.475 1.00 48.94 123 ARG A C 1
ATOM 945 O O . ARG A 1 123 ? 21.586 -1.471 -4.516 1.00 48.94 123 ARG A O 1
ATOM 952 N N . GLN A 1 124 ? 20.721 -3.530 -4.340 1.00 47.34 124 GLN A N 1
ATOM 953 C CA . GLN A 1 124 ? 22.021 -4.202 -4.241 1.00 47.34 124 GLN A CA 1
ATOM 954 C C . GLN A 1 124 ? 22.684 -4.414 -5.607 1.00 47.34 124 GLN A C 1
ATOM 956 O O . GLN A 1 124 ? 23.907 -4.464 -5.670 1.00 47.34 124 GLN A O 1
ATOM 961 N N . GLN A 1 125 ? 21.906 -4.469 -6.692 1.00 49.56 125 GLN A N 1
ATOM 962 C CA . GLN A 1 125 ? 22.436 -4.660 -8.048 1.00 49.56 125 GLN A CA 1
ATOM 963 C C . GLN A 1 125 ? 22.942 -3.367 -8.716 1.00 49.56 125 GLN A C 1
ATOM 965 O O . GLN A 1 125 ? 23.654 -3.450 -9.707 1.00 49.56 125 GLN A O 1
ATOM 970 N N . ASN A 1 126 ? 22.641 -2.189 -8.152 1.00 46.84 126 ASN A N 1
ATOM 971 C CA . ASN A 1 126 ? 23.028 -0.878 -8.697 1.00 46.84 126 ASN A CA 1
ATOM 972 C C . ASN A 1 126 ? 24.101 -0.143 -7.865 1.00 46.84 126 ASN A C 1
ATOM 974 O O . ASN A 1 126 ? 24.191 1.084 -7.920 1.00 46.84 126 ASN A O 1
ATOM 978 N N . ARG A 1 127 ? 24.931 -0.849 -7.081 1.00 50.62 127 ARG A N 1
ATOM 979 C CA . ARG A 1 127 ? 26.125 -0.205 -6.506 1.00 50.62 127 ARG A CA 1
ATOM 980 C C . ARG A 1 127 ? 27.135 0.057 -7.632 1.00 50.62 127 ARG A C 1
ATOM 982 O O . ARG A 1 127 ? 27.558 -0.916 -8.254 1.00 50.62 127 ARG A O 1
ATOM 989 N N . PRO A 1 128 ? 27.554 1.310 -7.888 1.00 48.62 128 PRO A N 1
ATOM 990 C CA . PRO A 1 128 ? 28.675 1.551 -8.784 1.00 48.62 128 PRO A CA 1
ATOM 991 C C . PRO A 1 128 ? 29.916 0.877 -8.188 1.00 48.62 128 PRO A C 1
ATOM 993 O O . PRO A 1 128 ? 30.225 1.056 -7.006 1.00 48.62 128 PRO A O 1
ATOM 996 N N . THR A 1 129 ? 30.586 0.047 -8.985 1.00 50.31 129 THR A N 1
ATOM 997 C CA . THR A 1 129 ? 31.898 -0.513 -8.648 1.00 50.31 129 THR A CA 1
ATOM 998 C C . THR A 1 129 ? 32.862 0.636 -8.356 1.00 50.31 129 THR A C 1
ATOM 1000 O O . THR A 1 129 ? 32.883 1.587 -9.139 1.00 50.31 129 THR A O 1
ATOM 1003 N N . PRO A 1 130 ? 33.646 0.591 -7.263 1.00 51.34 130 PRO A N 1
ATOM 1004 C CA . PRO A 1 130 ? 34.664 1.602 -7.030 1.00 51.34 130 PRO A CA 1
ATOM 1005 C C . PRO A 1 130 ? 35.678 1.513 -8.170 1.00 51.34 130 PRO A C 1
ATOM 1007 O O . PRO A 1 130 ? 36.306 0.476 -8.381 1.00 51.34 130 PRO A O 1
ATOM 1010 N N . GLU A 1 131 ? 35.763 2.589 -8.942 1.00 49.75 131 GLU A N 1
ATOM 1011 C CA . GLU A 1 131 ? 36.755 2.779 -9.988 1.00 49.75 131 GLU A CA 1
ATOM 1012 C C . GLU A 1 131 ? 38.133 2.766 -9.317 1.00 49.75 131 GLU A C 1
ATOM 1014 O O . GLU A 1 131 ? 38.485 3.673 -8.559 1.00 49.75 131 GLU A O 1
ATOM 1019 N N . VAL A 1 132 ? 38.878 1.677 -9.515 1.00 55.66 132 VAL A N 1
ATOM 1020 C CA . VAL A 1 132 ? 40.278 1.583 -9.105 1.00 55.66 132 VAL A CA 1
ATOM 1021 C C . VAL A 1 132 ? 41.057 2.460 -10.079 1.00 55.66 132 VAL A C 1
ATOM 1023 O O . VAL A 1 132 ? 41.290 2.064 -11.219 1.00 55.66 132 VAL A O 1
ATOM 1026 N N . GLN A 1 133 ? 41.379 3.680 -9.653 1.00 46.09 133 GLN A N 1
ATOM 1027 C CA . GLN A 1 133 ? 42.290 4.549 -10.393 1.00 46.09 133 GLN A CA 1
ATOM 1028 C C . GLN A 1 133 ? 43.731 4.014 -10.265 1.00 46.09 133 GLN A C 1
ATOM 1030 O O . GLN A 1 133 ? 44.066 3.487 -9.198 1.00 46.09 133 GLN A O 1
ATOM 1035 N N . PRO A 1 134 ? 44.538 4.094 -11.340 1.00 64.50 134 PRO A N 1
ATOM 1036 C CA . PRO A 1 134 ? 45.894 3.546 -11.395 1.00 64.50 134 PRO A CA 1
ATOM 1037 C C . PRO A 1 134 ? 46.897 4.287 -10.504 1.00 64.50 134 PRO A C 1
ATOM 1039 O O . PRO A 1 134 ? 46.709 5.502 -10.264 1.00 64.50 134 PRO A O 1
#

Secondary structure (DSSP, 8-state):
-HHHHHHHHHHHHHHHHHHHHH-TT-HHHHHHHHHHHHHTT-HHHHHHHHHHHHHH-TT-HHHHHHHHHHHHHTT-HHHHHHHHHHTT--HHHHHHHHHHHHHHHH-TT--PPP--HHHHHHHHHTPPPP----

InterPro domains:
  IPR011990 Tetratricopeptide-like helical domain superfamily [G3DSA:1.25.40.10] (1-128)
  IPR011990 Tetratricopeptide-like helical domain superfamily [SSF48452] (5-84)

Foldseek 3Di:
DLVVLVVLLVVQLVVLVVVCVVPVLALLSLQSNLLSCVLVVVLVSSLVSLVSSCVSPVLDCSSLLLNLLSCVLVVVNVVSVVSCVVSVPDPVSNVVSNVLSVCCVVRSRPSDDPDDVVSVVVVVVPDPDPPPDD

Radius of gyration: 15.75 Å; chains: 1; bounding box: 61×31×32 Å